Protein AF-A0A0C3BAW3-F1 (afdb_monomer)

Organism: NCBI:txid933852

Nearest PDB structures (foldseek):
  6zn8-assembly2_F  TM=4.777E-01  e=2.432E+00  Haemophilus influenzae 86-028NP
  6hlq-assembly1_I  TM=3.447E-01  e=1.363E+00  Saccharomyces cerevisiae S288C
  7obb-assembly1_I  TM=2.825E-01  e=2.139E+00  Homo sapiens
  7oba-assembly1_I  TM=2.933E-01  e=2.594E+00  Homo sapiens

Solvent-accessible surface area (backbone atoms only — not comparable to full-atom values): 7744 Å² total; per-residue (Å²): 132,62,67,64,44,69,40,32,60,89,51,50,74,42,48,50,56,48,52,65,72,47,59,93,66,82,68,90,87,61,89,77,84,81,50,71,66,42,49,53,26,49,54,51,44,54,58,44,58,80,71,47,85,59,60,76,89,62,86,75,76,92,69,57,80,87,75,46,98,71,66,72,51,66,62,82,59,54,73,56,68,82,92,46,77,33,39,43,48,38,37,30,71,95,73,75,43,78,48,75,45,66,64,81,65,74,77,61,84,84,75,66,78,73,79,74,79,127

Sequence (118 aa):
MQWALNAYPLLRPAVTPLYHKIAGKTFKKVPIMINREVRHALDWFSHRLDLTDGVPILEAEVWGPDAADMVIYCDASTGARGHAKPGLGFWVPSRNIGLFADGDVPYPPDLVHNHELG

pLDDT: mean 74.49, std 15.62, range [32.97, 94.25]

Secondary structure (DSSP, 8-state):
--HHHHH-GGGHHHHHHHHHHHTT---TTS--PPPHHHHHHHHHHHHHHHH-PPP-SS------GGG-S---EE-------TTPPPEEEEEEGGGTEEEEEETTSPPPTTS-------

Radius of gyration: 19.86 Å; Cα contacts (8 Å, |Δi|>4): 84; chains: 1; bounding box: 53×34×42 Å

Mean predicted aligned error: 14.38 Å

Structure (mmCIF, N/CA/C/O backbone):
data_AF-A0A0C3BAW3-F1
#
_entry.id   AF-A0A0C3BAW3-F1
#
loop_
_atom_site.group_PDB
_atom_site.id
_atom_site.type_symbol
_atom_site.label_atom_id
_atom_site.label_alt_id
_atom_site.label_comp_id
_atom_site.label_asym_id
_atom_site.label_entity_id
_atom_site.label_seq_id
_atom_site.pdbx_PDB_ins_code
_atom_site.Cartn_x
_atom_site.Cartn_y
_atom_site.Cartn_z
_atom_site.occupancy
_atom_site.B_iso_or_equiv
_atom_site.auth_seq_id
_atom_site.auth_comp_id
_atom_site.auth_asym_id
_atom_site.auth_atom_id
_atom_site.pdbx_PDB_model_num
ATOM 1 N N . MET A 1 1 ? -3.291 3.541 6.218 1.00 48.69 1 MET A N 1
ATOM 2 C CA . MET A 1 1 ? -3.548 2.831 4.944 1.00 48.69 1 MET A CA 1
ATOM 3 C C . MET A 1 1 ? -3.975 3.854 3.884 1.00 48.69 1 MET A C 1
ATOM 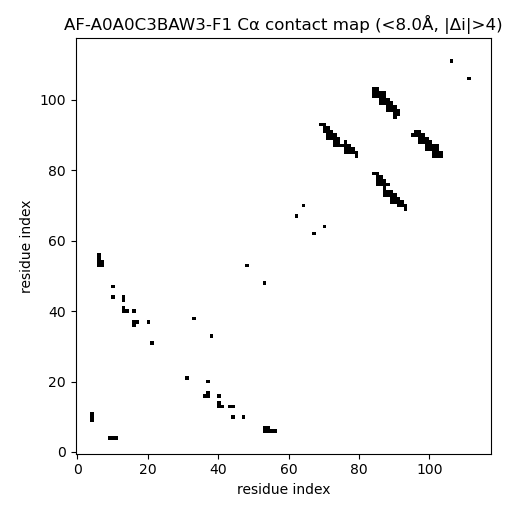5 O O . MET A 1 1 ? -5.101 3.831 3.412 1.00 48.69 1 MET A O 1
ATOM 9 N N . GLN A 1 2 ? -3.091 4.805 3.555 1.00 64.00 2 GLN A N 1
ATOM 10 C CA . GLN A 1 2 ? -3.356 5.842 2.541 1.00 64.00 2 GLN A CA 1
ATOM 11 C C . GLN A 1 2 ? -3.046 5.349 1.124 1.00 64.00 2 GLN A C 1
ATOM 13 O O . GLN A 1 2 ? -3.729 5.733 0.185 1.00 64.00 2 GLN A O 1
ATOM 18 N N . TRP A 1 3 ? -2.057 4.463 0.984 1.00 68.75 3 TRP A N 1
ATOM 19 C CA . TRP A 1 3 ? -1.566 3.991 -0.311 1.00 68.75 3 TRP A CA 1
ATOM 20 C C . TRP A 1 3 ? -2.668 3.398 -1.204 1.00 68.75 3 TRP A C 1
ATOM 22 O O . TRP A 1 3 ? -2.837 3.834 -2.340 1.00 68.75 3 TRP A O 1
ATOM 32 N N . ALA A 1 4 ? -3.498 2.500 -0.664 1.00 65.06 4 ALA A N 1
ATOM 33 C CA . ALA A 1 4 ? -4.603 1.904 -1.417 1.00 65.06 4 ALA A CA 1
ATOM 34 C C . ALA A 1 4 ? -5.625 2.947 -1.918 1.00 65.06 4 ALA A C 1
ATOM 36 O O . ALA A 1 4 ? -6.189 2.790 -2.991 1.00 65.06 4 ALA A O 1
ATOM 37 N N . LEU A 1 5 ? -5.835 4.054 -1.198 1.00 69.19 5 LEU A N 1
ATOM 38 C CA . LEU A 1 5 ? -6.758 5.123 -1.615 1.00 69.19 5 LEU A CA 1
ATOM 39 C C . LEU A 1 5 ? -6.182 6.043 -2.701 1.00 69.19 5 LEU A C 1
ATOM 41 O O . LEU A 1 5 ? -6.926 6.834 -3.286 1.00 69.19 5 LEU A O 1
ATOM 45 N N . ASN A 1 6 ? -4.872 5.975 -2.939 1.00 73.06 6 ASN A N 1
ATOM 46 C CA . ASN A 1 6 ? -4.233 6.636 -4.072 1.00 73.06 6 ASN A CA 1
ATOM 47 C C . ASN A 1 6 ? -4.346 5.77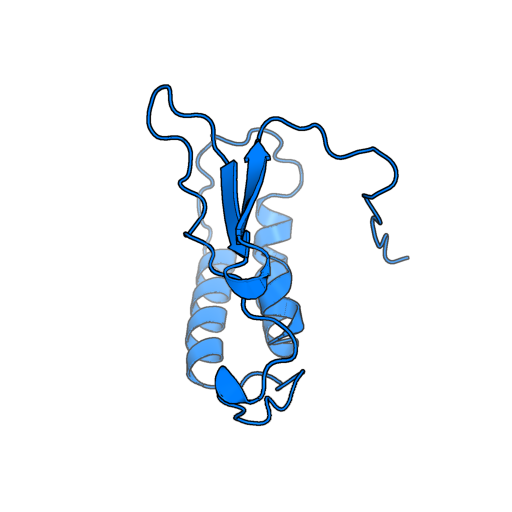0 -5.331 1.00 73.06 6 ASN A C 1
ATOM 49 O O . ASN A 1 6 ? -4.651 6.306 -6.387 1.00 73.06 6 ASN A O 1
ATOM 53 N N . ALA A 1 7 ? -4.194 4.447 -5.202 1.00 70.50 7 ALA A N 1
ATOM 54 C CA . ALA A 1 7 ? -4.400 3.498 -6.302 1.00 70.50 7 ALA A CA 1
ATOM 55 C C . ALA A 1 7 ? -5.885 3.327 -6.691 1.00 70.50 7 ALA A C 1
ATOM 57 O O . ALA A 1 7 ? -6.206 3.095 -7.855 1.00 70.50 7 ALA A O 1
ATOM 58 N N . TYR A 1 8 ? -6.800 3.499 -5.729 1.00 74.19 8 TYR A N 1
ATOM 59 C CA . TYR A 1 8 ? -8.247 3.374 -5.924 1.00 74.19 8 TYR A CA 1
ATOM 60 C C . TYR A 1 8 ? -8.990 4.622 -5.410 1.00 74.19 8 TYR A C 1
ATOM 62 O O . TYR A 1 8 ? -9.628 4.587 -4.349 1.00 74.19 8 TYR A O 1
ATOM 70 N N . PRO A 1 9 ? -8.944 5.753 -6.144 1.00 74.62 9 PRO A N 1
ATOM 71 C CA . PRO A 1 9 ? -9.520 7.022 -5.690 1.00 74.62 9 PRO A CA 1
ATOM 72 C C . PRO A 1 9 ? -11.020 6.936 -5.383 1.00 74.62 9 PRO A C 1
ATOM 74 O O . PRO A 1 9 ? -11.507 7.581 -4.452 1.00 74.62 9 PRO A O 1
ATOM 77 N N . LEU A 1 10 ? -11.746 6.090 -6.122 1.00 79.62 10 LEU A N 1
ATOM 78 C CA . LEU A 1 10 ? -13.187 5.879 -5.958 1.00 79.62 10 LEU A CA 1
ATOM 79 C C . LEU A 1 10 ? -13.562 5.233 -4.617 1.00 79.62 10 LEU A C 1
ATOM 81 O O . LEU A 1 10 ? -14.732 5.259 -4.245 1.00 79.62 10 LEU A O 1
ATOM 85 N N . LEU A 1 11 ? -12.596 4.689 -3.872 1.00 80.75 11 LEU A N 1
ATOM 86 C CA . LEU A 1 11 ? -12.833 4.051 -2.578 1.00 80.75 11 LEU A CA 1
ATOM 87 C C . LEU A 1 11 ? -12.756 5.014 -1.386 1.00 80.75 11 LEU A C 1
ATOM 89 O O . LEU A 1 11 ? -13.101 4.639 -0.265 1.00 80.75 11 LEU A O 1
ATOM 93 N N . ARG A 1 12 ? -12.350 6.271 -1.604 1.00 78.81 12 ARG A N 1
ATOM 94 C CA . ARG A 1 12 ? -12.238 7.297 -0.550 1.00 78.81 12 ARG A CA 1
ATOM 95 C C . ARG A 1 12 ? -13.524 7.527 0.265 1.00 78.81 12 ARG A C 1
ATOM 97 O O . ARG A 1 12 ? -13.403 7.697 1.476 1.00 78.81 12 ARG A O 1
ATOM 104 N N . PRO A 1 13 ? -14.746 7.477 -0.297 1.00 82.44 13 PRO A N 1
ATOM 105 C CA . PRO A 1 13 ? -15.961 7.641 0.505 1.00 82.44 13 PRO A CA 1
ATOM 106 C C . PRO A 1 13 ? -16.148 6.558 1.578 1.00 82.44 13 PRO A C 1
ATOM 108 O O . PRO A 1 13 ? -16.718 6.831 2.634 1.00 82.44 13 PRO A O 1
ATOM 111 N N . ALA A 1 14 ? -15.632 5.345 1.353 1.00 81.44 14 ALA A N 1
ATOM 112 C CA . ALA A 1 14 ? -15.792 4.232 2.286 1.00 81.44 14 ALA A CA 1
ATOM 113 C C . ALA A 1 14 ? -14.972 4.391 3.572 1.00 81.44 14 ALA A C 1
ATOM 115 O O . ALA A 1 14 ? -15.289 3.775 4.586 1.00 81.44 14 ALA A O 1
ATOM 116 N N . VAL A 1 15 ? -13.930 5.230 3.566 1.00 83.75 15 VAL A N 1
ATOM 117 C CA . VAL A 1 15 ? -13.078 5.438 4.748 1.00 83.75 15 VAL A CA 1
ATOM 118 C C . VAL A 1 15 ? -13.552 6.583 5.642 1.00 83.75 15 VAL A C 1
ATOM 120 O O . VAL A 1 15 ? -13.187 6.626 6.814 1.00 83.75 15 VAL A O 1
ATOM 123 N N . THR A 1 16 ? -14.415 7.472 5.151 1.00 87.69 16 THR A N 1
ATOM 124 C CA . THR A 1 16 ? -15.019 8.564 5.932 1.00 87.69 16 THR A CA 1
ATOM 125 C C . THR A 1 16 ? -15.689 8.087 7.232 1.00 87.69 16 THR A C 1
ATOM 127 O O . THR A 1 16 ? -15.327 8.586 8.302 1.00 87.69 16 THR A O 1
ATOM 130 N N . 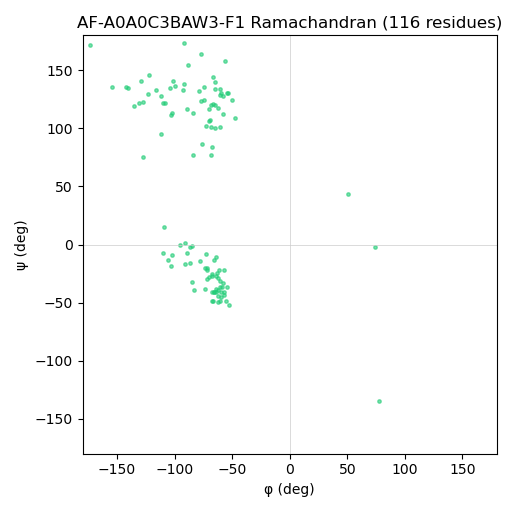PRO A 1 17 ? -16.600 7.089 7.223 1.00 85.81 17 PRO A N 1
ATOM 131 C CA . PRO A 1 17 ? -17.214 6.596 8.458 1.00 85.81 17 PRO A CA 1
ATOM 132 C C . PRO A 1 17 ? -16.203 5.940 9.410 1.00 85.81 17 PRO A C 1
ATOM 134 O O . PRO A 1 17 ? -16.398 5.987 10.626 1.00 85.81 17 PRO A O 1
ATOM 137 N N . LEU A 1 18 ? -15.101 5.378 8.895 1.00 86.62 18 LEU A N 1
ATOM 138 C CA . LEU A 1 18 ? -14.012 4.866 9.730 1.00 86.62 18 LEU A CA 1
ATOM 139 C C . LEU A 1 18 ? -13.292 6.010 10.447 1.00 86.62 18 LEU A C 1
ATOM 141 O O . LEU A 1 18 ? -13.126 5.933 11.664 1.00 86.62 18 LEU A O 1
ATOM 145 N N . TYR A 1 19 ? -12.917 7.076 9.731 1.00 86.88 19 TYR A N 1
ATOM 146 C CA . TYR A 1 19 ? -12.267 8.245 10.333 1.00 86.88 19 TYR A CA 1
ATOM 147 C C . TYR A 1 19 ? -13.143 8.902 11.392 1.00 86.88 19 TYR A C 1
ATOM 149 O O . TYR A 1 19 ? -12.670 9.140 12.500 1.00 86.88 19 TYR A O 1
ATOM 157 N N . HIS A 1 20 ? -14.437 9.091 11.122 1.00 87.81 20 HIS A N 1
ATOM 158 C CA . HIS A 1 20 ? -15.370 9.590 12.134 1.00 87.81 20 HIS A CA 1
ATOM 159 C C . HIS A 1 20 ? -15.460 8.668 13.355 1.00 87.81 20 HIS A C 1
ATOM 161 O O . HIS A 1 20 ? -15.555 9.144 14.483 1.00 87.81 20 HIS A O 1
ATOM 167 N N . LYS A 1 21 ? -15.396 7.343 13.167 1.00 86.62 21 LYS A N 1
ATOM 168 C CA . LYS A 1 21 ? -15.477 6.375 14.270 1.00 86.62 21 LYS A CA 1
ATOM 169 C C . LYS A 1 21 ? -14.247 6.383 15.178 1.00 86.62 21 LYS A C 1
ATOM 171 O O . LYS A 1 21 ? -14.364 5.994 16.349 1.00 86.62 21 LYS A O 1
ATOM 176 N N . ILE A 1 22 ? -13.084 6.753 14.647 1.00 88.19 22 ILE A N 1
ATOM 177 C CA . ILE A 1 22 ? -11.816 6.813 15.388 1.00 88.19 22 ILE A CA 1
ATOM 178 C C . ILE A 1 22 ? -11.418 8.237 15.788 1.00 88.19 22 ILE A C 1
ATOM 180 O O . ILE A 1 22 ? -10.500 8.394 16.590 1.00 88.19 22 ILE A O 1
ATOM 184 N N . ALA A 1 23 ? -12.123 9.257 15.294 1.00 87.88 23 ALA A N 1
ATOM 185 C CA . ALA A 1 23 ? -11.898 10.649 15.658 1.00 87.88 23 ALA A CA 1
ATOM 186 C C . ALA A 1 23 ? -11.947 10.834 17.184 1.00 87.88 23 ALA A C 1
ATOM 188 O O . ALA A 1 23 ? -12.850 10.341 17.863 1.00 87.88 23 ALA A O 1
ATOM 189 N N . GLY A 1 24 ? -10.932 11.508 17.728 1.00 84.38 24 GLY A N 1
ATOM 190 C CA . GLY A 1 24 ? -10.792 11.757 19.166 1.00 84.38 24 GLY A CA 1
ATOM 191 C C . GLY A 1 24 ? -10.360 10.550 20.010 1.00 84.38 24 GLY A C 1
ATOM 192 O O . GLY A 1 24 ? -10.161 10.703 21.213 1.00 84.38 24 GLY A O 1
ATOM 193 N N . LYS A 1 25 ? -10.173 9.357 19.426 1.00 85.81 25 LYS A N 1
ATOM 194 C CA . LYS A 1 25 ? -9.657 8.188 20.154 1.00 85.81 25 LYS A CA 1
ATOM 195 C C . LYS A 1 25 ? -8.136 8.159 20.098 1.00 85.81 25 LYS A C 1
ATOM 197 O O . LYS A 1 25 ? -7.545 7.995 19.038 1.00 85.81 25 LYS A O 1
ATOM 202 N N . THR A 1 26 ? -7.506 8.270 21.260 1.00 83.56 26 THR A N 1
ATOM 203 C CA . THR A 1 26 ? -6.043 8.377 21.387 1.00 83.56 26 THR A CA 1
ATOM 204 C C . THR A 1 26 ? -5.377 7.077 21.842 1.00 83.56 26 THR A C 1
ATOM 206 O O . THR A 1 26 ? -4.178 6.880 21.640 1.00 83.56 26 THR A O 1
ATOM 209 N N . PHE A 1 27 ? -6.142 6.146 22.419 1.00 83.94 27 PHE A N 1
ATOM 210 C CA . PHE A 1 27 ? -5.614 4.883 22.932 1.00 83.94 27 PHE A CA 1
ATOM 211 C C . PHE A 1 27 ? -5.479 3.825 21.828 1.00 83.94 27 PHE A C 1
ATOM 213 O O . PHE A 1 27 ? -6.470 3.300 21.324 1.00 83.94 27 PHE A O 1
ATOM 220 N N . LYS A 1 28 ? -4.236 3.449 21.500 1.00 74.25 28 LYS A N 1
ATOM 221 C CA . LYS A 1 28 ? -3.910 2.529 20.391 1.00 74.25 28 LYS A CA 1
ATOM 222 C C . LYS A 1 28 ? -4.377 1.075 20.573 1.00 74.25 28 LYS A C 1
ATOM 224 O O . LYS A 1 28 ? -4.528 0.373 19.582 1.00 74.25 28 LYS A O 1
ATOM 229 N N . LYS A 1 29 ? -4.561 0.597 21.811 1.00 79.94 29 LYS A N 1
ATOM 230 C CA . LYS A 1 29 ? -4.841 -0.826 22.123 1.00 79.94 29 LYS A CA 1
ATOM 231 C C . LYS A 1 29 ? -6.272 -1.094 22.604 1.00 79.94 29 LYS A C 1
ATOM 233 O O . LYS A 1 29 ? -6.542 -2.146 23.174 1.00 79.94 29 LYS A O 1
ATOM 238 N N . VAL A 1 30 ? -7.183 -0.142 22.416 1.00 82.56 30 VAL A N 1
ATOM 239 C CA . VAL A 1 30 ? -8.573 -0.282 22.867 1.00 82.56 30 VAL A CA 1
ATOM 240 C C . VAL A 1 30 ? -9.425 -0.855 21.730 1.00 82.56 30 VAL A C 1
ATOM 242 O O . VAL A 1 30 ? -9.332 -0.355 20.605 1.00 82.56 30 VAL A O 1
ATOM 245 N N . PRO A 1 31 ? -10.269 -1.874 21.988 1.00 82.50 31 PRO A N 1
ATOM 246 C CA . PRO A 1 31 ? -11.173 -2.393 20.974 1.00 82.50 31 PRO A CA 1
ATOM 247 C C . PRO A 1 31 ? -12.133 -1.303 20.484 1.00 82.50 31 PRO A C 1
ATOM 249 O O . PRO A 1 31 ? -12.748 -0.582 21.272 1.00 82.50 31 PRO A O 1
ATOM 252 N N . ILE A 1 32 ? -12.295 -1.198 19.166 1.00 84.50 32 ILE A N 1
ATOM 253 C CA . ILE A 1 32 ? -13.257 -0.287 18.546 1.00 84.50 32 ILE A CA 1
ATOM 254 C C . ILE A 1 32 ? -14.462 -1.106 18.095 1.00 84.50 32 ILE A C 1
ATOM 256 O O . ILE A 1 32 ? -14.380 -1.886 17.151 1.00 84.50 32 ILE A O 1
ATOM 260 N N . MET A 1 33 ? -15.603 -0.894 18.750 1.00 86.56 33 MET A N 1
ATOM 261 C CA . MET A 1 33 ? -16.858 -1.527 18.343 1.00 86.56 33 MET A CA 1
ATOM 262 C C . MET A 1 33 ? -17.286 -1.030 16.959 1.00 86.56 33 MET A C 1
ATOM 264 O O . MET A 1 33 ? -17.523 0.169 16.773 1.00 86.56 33 MET A O 1
ATOM 268 N N . ILE A 1 34 ? -17.413 -1.950 16.002 1.00 88.62 34 ILE A N 1
ATOM 269 C CA . ILE A 1 34 ? -17.874 -1.665 14.639 1.00 88.62 34 ILE A CA 1
ATOM 270 C C . ILE A 1 34 ? -19.386 -1.418 14.666 1.00 88.62 34 ILE A C 1
ATOM 272 O O . ILE A 1 34 ? -20.148 -2.251 15.152 1.00 88.62 34 ILE A O 1
ATOM 276 N N . ASN A 1 35 ? -19.826 -0.263 14.160 1.00 90.19 35 ASN A N 1
ATOM 277 C CA . ASN A 1 35 ? -21.251 0.038 13.997 1.00 90.19 35 ASN A CA 1
ATOM 278 C C . ASN A 1 35 ? -21.738 -0.365 12.595 1.00 90.19 35 ASN A C 1
ATOM 280 O O . ASN A 1 35 ? -20.952 -0.753 11.730 1.00 90.19 35 ASN A O 1
ATOM 284 N N . ARG A 1 36 ? -23.053 -0.269 12.381 1.00 91.56 36 ARG A N 1
ATOM 285 C CA . ARG A 1 36 ? -23.698 -0.612 11.108 1.00 91.56 36 ARG A CA 1
ATOM 286 C C . ARG A 1 36 ? -23.130 0.183 9.925 1.00 91.56 36 ARG A C 1
ATOM 288 O O . ARG A 1 36 ? -22.828 -0.421 8.904 1.00 91.56 36 ARG A O 1
ATOM 295 N N . GLU A 1 37 ? -22.914 1.485 10.097 1.00 90.31 37 GLU A N 1
ATOM 296 C CA . GLU A 1 37 ? -22.345 2.360 9.059 1.00 90.31 37 GLU A CA 1
ATOM 297 C C . GLU A 1 37 ? -20.940 1.927 8.624 1.00 90.31 37 GLU A C 1
ATOM 299 O O . GLU A 1 37 ? -20.675 1.754 7.438 1.00 90.31 37 GLU A O 1
ATOM 304 N N . VAL A 1 38 ? -20.042 1.665 9.581 1.00 89.50 38 VAL A N 1
ATOM 305 C CA . VAL A 1 38 ? -18.682 1.183 9.289 1.00 89.50 38 VAL A CA 1
ATOM 306 C C . VAL A 1 38 ? -18.720 -0.195 8.632 1.00 89.50 38 VAL A C 1
ATOM 308 O O . VAL A 1 38 ? -17.944 -0.449 7.718 1.00 89.50 38 VAL A O 1
ATOM 311 N N . ARG A 1 39 ? -19.633 -1.079 9.055 1.00 92.06 39 ARG A N 1
ATOM 312 C CA . ARG A 1 39 ? -19.804 -2.394 8.426 1.00 92.06 39 ARG A CA 1
ATOM 313 C C . ARG A 1 39 ? -20.219 -2.266 6.960 1.00 92.06 39 ARG A C 1
ATOM 315 O O . ARG A 1 39 ? -19.589 -2.893 6.121 1.00 92.06 39 ARG A O 1
ATOM 322 N N . HIS A 1 40 ? -21.237 -1.461 6.656 1.00 92.00 40 HIS A N 1
ATOM 323 C CA . HIS A 1 40 ? -21.684 -1.254 5.275 1.00 92.00 40 HIS A CA 1
ATOM 324 C C . HIS A 1 40 ? -20.596 -0.619 4.407 1.00 92.00 40 HIS A C 1
ATOM 326 O O . HIS A 1 40 ? -20.421 -1.022 3.263 1.00 92.00 40 HIS A O 1
ATOM 332 N N . ALA A 1 41 ? -19.838 0.335 4.949 1.00 89.38 41 ALA A N 1
ATOM 333 C CA . ALA A 1 41 ? -18.750 0.966 4.215 1.00 89.38 41 ALA A CA 1
ATOM 334 C C . ALA A 1 41 ? -17.605 -0.011 3.902 1.00 89.38 41 ALA A C 1
ATOM 336 O O . ALA A 1 41 ? -17.086 0.002 2.789 1.00 89.38 41 ALA A O 1
ATOM 337 N N . LEU A 1 42 ? -17.239 -0.881 4.851 1.00 89.06 42 LEU A N 1
ATOM 338 C CA . LEU A 1 42 ? -16.223 -1.918 4.642 1.00 89.06 42 LEU A CA 1
ATOM 339 C C . LEU A 1 42 ? -16.674 -2.990 3.646 1.00 89.06 42 LEU A C 1
ATOM 341 O O . LEU A 1 42 ? -15.884 -3.394 2.801 1.00 89.06 42 LEU A O 1
ATOM 345 N N . ASP A 1 43 ? -17.932 -3.413 3.728 1.00 90.81 43 ASP A N 1
ATOM 346 C CA . ASP A 1 43 ? -18.513 -4.390 2.803 1.00 90.81 43 ASP A CA 1
ATOM 347 C C . ASP A 1 43 ? -18.603 -3.832 1.375 1.00 90.81 43 ASP A C 1
ATOM 349 O O . ASP A 1 43 ? -18.255 -4.498 0.402 1.00 90.81 43 ASP A O 1
ATOM 353 N N . TRP A 1 44 ? -18.989 -2.562 1.235 1.00 89.62 44 TRP A N 1
ATOM 354 C CA . TRP A 1 44 ? -18.949 -1.872 -0.051 1.00 89.62 44 TRP A CA 1
ATOM 355 C C . TRP A 1 44 ? -17.516 -1.728 -0.576 1.00 89.62 44 TRP A C 1
ATOM 357 O O . TRP A 1 44 ? -17.277 -1.920 -1.765 1.00 89.62 44 TRP A O 1
ATOM 367 N N . PHE A 1 45 ? -16.554 -1.420 0.300 1.00 86.94 45 PHE A N 1
ATOM 368 C CA . PHE A 1 45 ? -15.142 -1.288 -0.059 1.00 86.94 45 PHE A CA 1
ATOM 369 C C . PHE A 1 45 ? -14.561 -2.600 -0.597 1.00 86.94 45 PHE A C 1
ATOM 371 O O . PHE A 1 45 ? -13.884 -2.567 -1.621 1.00 86.94 45 PHE A O 1
ATOM 378 N N . SER A 1 46 ? -14.846 -3.742 0.042 1.00 87.94 46 SER A N 1
ATOM 379 C CA . SER A 1 46 ? -14.366 -5.048 -0.427 1.00 87.94 46 SER A CA 1
ATOM 380 C C . SER A 1 46 ? -14.986 -5.437 -1.763 1.00 87.94 46 SER A C 1
ATOM 382 O O . SER A 1 46 ? -14.255 -5.735 -2.698 1.00 87.94 46 SER A O 1
ATOM 384 N N . HIS A 1 47 ? -16.312 -5.327 -1.901 1.00 87.62 47 HIS A N 1
ATOM 385 C CA . HIS A 1 47 ? -16.980 -5.618 -3.173 1.00 87.62 47 HIS A CA 1
ATOM 386 C C . HIS A 1 47 ? -16.460 -4.738 -4.309 1.00 87.62 47 HIS A C 1
ATOM 388 O O . HIS A 1 47 ? -16.357 -5.178 -5.449 1.00 87.62 47 HIS A O 1
ATOM 394 N N . ARG A 1 48 ? -16.151 -3.471 -4.019 1.00 84.12 48 ARG A N 1
ATOM 395 C CA . ARG A 1 48 ? -15.653 -2.547 -5.031 1.00 84.12 48 ARG A CA 1
ATOM 396 C C . ARG A 1 48 ? -14.209 -2.865 -5.418 1.00 84.12 48 ARG A C 1
ATOM 398 O O . ARG A 1 48 ? -13.919 -2.788 -6.602 1.00 84.12 48 ARG A O 1
ATOM 405 N N . LEU A 1 49 ? -13.353 -3.264 -4.474 1.00 82.38 49 LEU A N 1
ATOM 406 C CA . LEU A 1 49 ? -11.991 -3.725 -4.776 1.00 82.38 49 LEU A CA 1
ATOM 407 C C . LEU A 1 49 ? -11.980 -4.907 -5.748 1.00 82.38 49 LEU A C 1
ATOM 409 O O . LEU A 1 49 ? -11.163 -4.912 -6.660 1.00 82.38 49 LEU A O 1
ATOM 413 N N . ASP A 1 50 ? -12.903 -5.854 -5.589 1.00 82.25 50 ASP A N 1
ATOM 414 C CA . ASP A 1 50 ? -12.987 -7.034 -6.459 1.00 82.25 50 ASP A CA 1
ATOM 415 C C . ASP A 1 50 ? -13.504 -6.709 -7.873 1.00 82.25 50 ASP A C 1
ATOM 417 O O . ASP A 1 50 ? -13.290 -7.475 -8.809 1.00 82.25 50 ASP A O 1
ATOM 421 N N . LEU A 1 51 ? -14.211 -5.584 -8.031 1.00 80.62 51 LEU A N 1
ATOM 422 C CA . LEU A 1 51 ? -14.894 -5.202 -9.273 1.00 80.62 51 LEU A CA 1
ATOM 423 C C . LEU A 1 51 ? -14.203 -4.077 -10.045 1.00 80.62 51 LEU A C 1
ATOM 425 O O . LEU A 1 51 ? -14.595 -3.795 -11.177 1.00 80.62 51 LEU A O 1
ATOM 429 N N . THR A 1 52 ? -13.245 -3.378 -9.438 1.00 74.00 52 THR A N 1
ATOM 430 C CA . THR A 1 52 ? -12.555 -2.258 -10.083 1.00 74.00 52 THR A CA 1
ATOM 431 C C . THR A 1 52 ? -11.124 -2.626 -10.403 1.00 74.00 52 THR A C 1
ATOM 433 O O . THR A 1 52 ? -10.338 -2.862 -9.487 1.00 74.00 52 THR A O 1
ATOM 436 N N . ASP A 1 53 ? -10.762 -2.536 -11.678 1.00 68.19 53 ASP A N 1
ATOM 437 C CA . ASP A 1 53 ? -9.366 -2.382 -12.059 1.00 68.19 53 ASP A CA 1
ATOM 438 C C . ASP A 1 53 ? -8.874 -1.056 -11.461 1.00 68.19 53 ASP A C 1
ATOM 440 O O . ASP A 1 53 ? -9.440 0.014 -11.713 1.00 68.19 53 ASP A O 1
ATOM 444 N N . GLY A 1 54 ? -7.886 -1.130 -10.567 1.00 67.06 54 GLY A N 1
ATOM 445 C CA . GLY A 1 54 ? -7.264 0.060 -9.992 1.00 67.06 54 GLY A CA 1
ATOM 446 C C . GLY A 1 54 ? -6.717 0.962 -11.091 1.00 67.06 54 GLY A C 1
ATOM 447 O O . GLY A 1 54 ? -6.443 0.503 -12.196 1.00 67.06 54 GLY A O 1
ATOM 448 N N . VAL A 1 55 ? -6.537 2.253 -10.806 1.00 65.12 55 VAL A N 1
ATOM 449 C CA . VAL A 1 55 ? -5.898 3.132 -11.792 1.00 65.12 55 VAL A CA 1
ATOM 450 C C . VAL A 1 55 ? -4.422 2.728 -11.868 1.00 65.12 55 VAL A C 1
ATOM 452 O O . VAL A 1 55 ? -3.728 2.855 -10.852 1.00 65.12 55 VAL A O 1
ATOM 455 N N . PRO A 1 56 ? -3.913 2.244 -13.017 1.00 61.38 56 PRO A N 1
ATOM 456 C CA . PRO A 1 56 ? -2.492 1.981 -13.160 1.00 61.38 56 PRO A CA 1
ATOM 457 C C . PRO A 1 56 ? -1.773 3.332 -13.157 1.00 61.38 56 PRO A C 1
ATOM 459 O O . PRO A 1 56 ? -1.789 4.075 -14.131 1.00 61.38 56 PRO A O 1
ATOM 462 N N . ILE A 1 57 ? -1.183 3.691 -12.017 1.00 60.97 57 ILE A N 1
ATOM 463 C CA . ILE A 1 57 ? -0.370 4.913 -11.888 1.00 60.97 57 ILE A CA 1
ATOM 464 C C . ILE A 1 57 ? 0.984 4.727 -12.599 1.00 60.97 57 ILE A C 1
ATOM 466 O O . ILE A 1 57 ? 1.638 5.701 -12.957 1.00 60.97 57 ILE A O 1
ATOM 470 N N . LEU A 1 58 ? 1.389 3.474 -12.822 1.00 59.00 58 LEU A N 1
ATOM 471 C CA . LEU A 1 58 ? 2.598 3.083 -13.532 1.00 59.00 58 LEU A CA 1
ATOM 472 C C . LEU A 1 58 ? 2.235 1.952 -14.501 1.00 59.00 58 LEU A C 1
ATOM 474 O O . LEU A 1 58 ? 1.794 0.890 -14.061 1.00 59.00 58 LEU A O 1
ATOM 478 N N . GLU A 1 59 ? 2.431 2.165 -15.800 1.00 56.88 59 GLU A N 1
ATOM 479 C CA . GLU A 1 59 ? 2.602 1.052 -16.734 1.00 56.88 59 GLU A CA 1
ATOM 480 C C . GLU A 1 59 ? 3.990 0.474 -16.471 1.00 56.88 59 GLU A C 1
ATOM 482 O O . GLU A 1 59 ? 5.010 1.068 -16.815 1.00 56.88 59 GLU A O 1
ATOM 487 N N . ALA A 1 60 ? 4.038 -0.654 -15.765 1.00 61.16 60 ALA A N 1
ATOM 488 C CA . ALA A 1 60 ? 5.275 -1.398 -15.629 1.00 61.16 60 ALA A CA 1
ATOM 489 C C . ALA A 1 60 ? 5.594 -2.014 -16.993 1.00 61.16 60 ALA A C 1
ATOM 491 O O . ALA A 1 60 ? 4.948 -2.975 -17.412 1.00 61.16 60 ALA A O 1
ATOM 492 N N . GLU A 1 61 ? 6.585 -1.464 -17.692 1.00 61.88 61 GLU A N 1
ATOM 493 C CA . GLU A 1 61 ? 7.242 -2.212 -18.755 1.00 61.88 61 GLU A CA 1
ATOM 494 C C . GLU A 1 61 ? 7.796 -3.494 -18.122 1.00 61.88 61 GLU A C 1
ATOM 496 O O . GLU A 1 61 ? 8.441 -3.451 -17.072 1.00 61.88 61 GLU A O 1
ATOM 501 N N . VAL A 1 62 ? 7.479 -4.653 -18.697 1.00 67.06 62 VAL A N 1
ATOM 502 C CA . VAL A 1 62 ? 7.961 -5.935 -18.175 1.00 67.06 62 VAL A CA 1
ATOM 503 C C . VAL A 1 62 ? 9.427 -6.067 -18.574 1.00 67.06 62 VAL A C 1
ATOM 505 O O . VAL A 1 62 ? 9.748 -6.621 -19.622 1.00 67.06 62 VAL A O 1
ATOM 508 N N . TRP A 1 63 ? 10.322 -5.524 -17.754 1.00 80.06 63 TRP A N 1
ATOM 509 C CA . TRP A 1 63 ? 11.760 -5.728 -17.873 1.00 80.06 63 TRP A CA 1
ATOM 510 C C . TRP A 1 63 ? 12.218 -6.796 -16.879 1.00 80.06 63 TRP A C 1
ATOM 512 O O . TRP A 1 63 ? 11.776 -6.850 -15.729 1.00 80.06 63 TRP A O 1
ATOM 522 N N . GLY A 1 64 ? 13.075 -7.700 -17.352 1.00 78.50 64 GLY A N 1
ATOM 523 C CA . GLY A 1 64 ? 13.692 -8.712 -16.506 1.00 78.50 64 GLY A CA 1
ATOM 524 C C . GLY A 1 64 ? 14.829 -8.119 -15.663 1.00 78.50 64 GLY A C 1
ATOM 525 O O . GLY A 1 64 ? 15.333 -7.038 -15.972 1.00 78.50 64 GLY A O 1
ATOM 526 N N . PRO A 1 65 ? 15.278 -8.814 -14.601 1.00 76.62 65 PRO A N 1
ATOM 527 C CA . PRO A 1 65 ? 16.405 -8.363 -13.778 1.00 76.62 65 PRO A CA 1
ATOM 528 C C . PRO A 1 65 ? 17.703 -8.130 -14.568 1.00 76.62 65 PRO A C 1
ATOM 530 O O . PRO A 1 65 ? 18.580 -7.407 -14.110 1.00 76.62 65 PRO A O 1
ATOM 533 N N . ASP A 1 66 ? 17.830 -8.749 -15.740 1.00 82.44 66 ASP A N 1
ATOM 534 C CA . ASP A 1 66 ? 18.926 -8.597 -16.696 1.00 82.44 66 ASP A CA 1
ATOM 535 C C . ASP A 1 66 ? 18.979 -7.212 -17.357 1.00 82.44 66 ASP A C 1
ATOM 537 O O . ASP A 1 66 ? 20.061 -6.754 -17.717 1.00 82.44 66 ASP A O 1
ATOM 541 N N . ALA A 1 67 ? 17.840 -6.526 -17.465 1.00 84.69 67 ALA A N 1
ATOM 542 C CA . ALA A 1 67 ? 17.748 -5.162 -17.979 1.00 84.69 67 ALA A CA 1
ATOM 543 C C . ALA A 1 67 ? 17.859 -4.094 -16.873 1.00 84.69 67 ALA A C 1
ATOM 545 O O . ALA A 1 67 ? 17.761 -2.901 -17.151 1.00 84.69 67 ALA A O 1
ATOM 546 N N . ALA A 1 68 ? 18.047 -4.505 -15.617 1.00 84.06 68 ALA A N 1
ATOM 547 C CA . ALA A 1 68 ? 18.142 -3.595 -14.486 1.00 84.06 68 ALA A CA 1
ATOM 548 C C . ALA A 1 68 ? 19.532 -2.949 -14.403 1.00 84.06 68 ALA A C 1
ATOM 550 O O . ALA A 1 68 ? 20.543 -3.650 -14.338 1.00 84.06 68 ALA A O 1
ATOM 551 N N . ASP A 1 69 ? 19.597 -1.625 -14.240 1.00 88.12 69 ASP A N 1
ATOM 552 C CA . ASP A 1 69 ? 20.852 -0.944 -13.879 1.00 88.12 69 ASP A CA 1
ATOM 553 C C . ASP A 1 69 ? 21.376 -1.389 -12.497 1.00 88.12 69 ASP A C 1
ATOM 555 O O . ASP A 1 69 ? 22.570 -1.292 -12.192 1.00 88.12 69 ASP A O 1
ATOM 559 N N . MET A 1 70 ? 20.477 -1.863 -11.623 1.00 86.06 70 MET A N 1
ATOM 560 C CA . MET A 1 70 ? 20.798 -2.328 -10.277 1.00 86.06 70 MET A CA 1
ATOM 561 C C . MET A 1 70 ? 19.776 -3.347 -9.762 1.00 86.06 70 MET A C 1
ATOM 563 O O . MET A 1 70 ? 18.571 -3.124 -9.831 1.00 86.06 70 MET A O 1
ATOM 567 N N . VAL A 1 71 ? 20.272 -4.427 -9.151 1.00 88.50 71 VAL A N 1
ATOM 568 C CA . VAL A 1 71 ? 19.456 -5.429 -8.450 1.00 88.50 71 VAL A CA 1
ATOM 569 C C . VAL A 1 71 ? 19.739 -5.349 -6.952 1.00 88.50 71 VAL A C 1
ATOM 571 O O . VAL A 1 71 ? 20.897 -5.397 -6.532 1.00 88.50 71 VAL A O 1
ATOM 574 N N . ILE A 1 72 ? 18.681 -5.232 -6.148 1.00 90.88 72 ILE A N 1
ATOM 575 C CA . ILE A 1 72 ? 18.747 -5.188 -4.684 1.00 90.88 72 ILE A CA 1
ATOM 576 C C . ILE A 1 72 ? 17.786 -6.242 -4.136 1.00 90.88 72 ILE A C 1
ATOM 578 O O . ILE A 1 72 ? 16.593 -6.206 -4.427 1.00 90.88 72 ILE A O 1
ATOM 582 N N . TYR A 1 73 ? 18.300 -7.167 -3.331 1.00 88.06 73 TYR A N 1
ATOM 583 C CA . TYR A 1 73 ? 17.491 -8.158 -2.627 1.00 88.06 73 TYR A CA 1
ATOM 584 C C . TYR A 1 73 ? 17.108 -7.633 -1.250 1.00 88.06 73 TYR A C 1
ATOM 586 O O . TYR A 1 73 ? 17.935 -7.047 -0.553 1.00 88.06 73 TYR A O 1
ATOM 594 N N . CYS A 1 74 ? 15.863 -7.858 -0.849 1.00 83.81 74 CYS A N 1
ATOM 595 C CA . CYS A 1 74 ? 15.336 -7.426 0.436 1.00 83.81 74 CYS A CA 1
ATOM 596 C C . CYS A 1 74 ? 14.400 -8.507 0.983 1.00 83.81 74 CYS A C 1
ATOM 598 O O . CYS A 1 74 ? 13.599 -9.058 0.228 1.00 83.81 74 CYS A O 1
ATOM 600 N N . ASP A 1 75 ? 14.518 -8.820 2.273 1.00 76.19 75 ASP A N 1
ATOM 601 C CA . ASP A 1 75 ? 13.548 -9.668 2.976 1.00 76.19 75 ASP A CA 1
ATOM 602 C C . ASP A 1 75 ? 12.414 -8.796 3.541 1.00 76.19 75 ASP A C 1
ATOM 604 O O . ASP A 1 75 ? 12.604 -7.606 3.803 1.00 76.19 75 ASP A O 1
ATOM 608 N N . ALA A 1 76 ? 11.226 -9.366 3.739 1.00 68.06 76 ALA A N 1
ATOM 609 C CA . ALA A 1 76 ? 10.136 -8.667 4.401 1.00 68.06 76 ALA A CA 1
ATOM 610 C C . ALA A 1 76 ? 10.570 -8.287 5.826 1.00 68.06 76 ALA A C 1
ATOM 612 O O . ALA A 1 76 ? 11.024 -9.141 6.588 1.00 68.06 76 ALA A O 1
ATOM 613 N N . SER A 1 77 ? 10.412 -7.016 6.215 1.00 66.94 77 SER A N 1
ATOM 614 C CA . SER A 1 77 ? 10.717 -6.595 7.585 1.00 66.94 77 SER A CA 1
ATOM 615 C C . SER A 1 77 ? 9.879 -7.407 8.568 1.00 66.94 77 SER A C 1
ATOM 617 O O . SER A 1 77 ? 8.652 -7.293 8.637 1.00 66.94 77 SER A O 1
ATOM 619 N N . THR A 1 78 ? 10.537 -8.256 9.354 1.00 56.31 78 THR A N 1
ATOM 620 C CA . THR A 1 78 ? 9.853 -8.989 10.410 1.00 56.31 78 THR A CA 1
ATOM 621 C C . THR A 1 78 ? 9.399 -7.9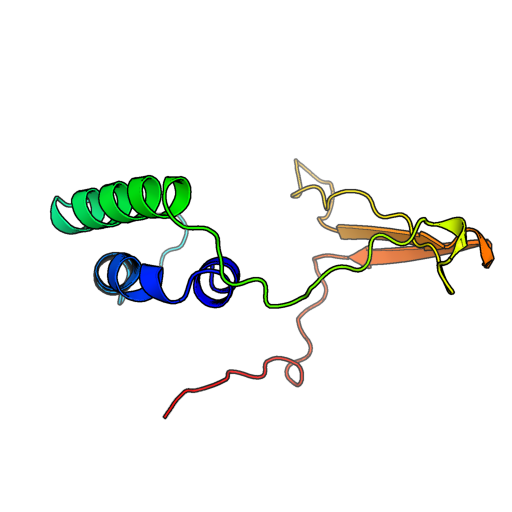83 11.457 1.00 56.31 78 THR A C 1
ATOM 623 O O . THR A 1 78 ? 10.220 -7.283 12.056 1.00 56.31 78 THR A O 1
ATOM 626 N N . GLY A 1 79 ? 8.090 -7.917 11.711 1.00 56.03 79 GLY A N 1
ATOM 627 C CA . GLY A 1 79 ? 7.599 -7.302 12.938 1.00 56.03 79 GLY A CA 1
ATOM 628 C C . GLY A 1 79 ? 8.292 -7.978 14.120 1.00 56.03 79 GLY A C 1
ATOM 629 O O . GLY A 1 79 ? 8.346 -9.208 14.167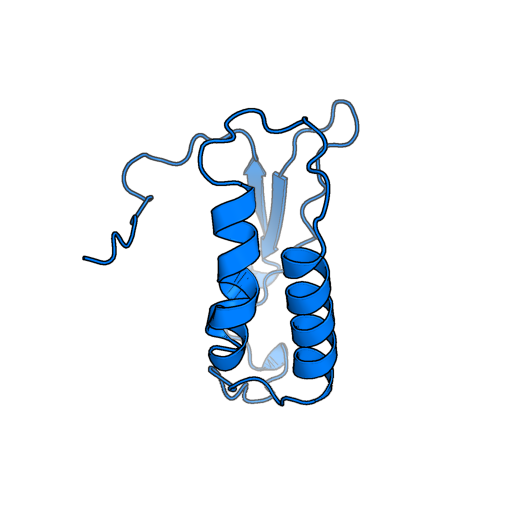 1.00 56.03 79 GLY A O 1
ATOM 630 N N . ALA A 1 80 ? 8.850 -7.187 15.037 1.00 56.12 80 ALA A N 1
ATOM 631 C CA . ALA A 1 80 ? 9.550 -7.683 16.216 1.00 56.12 80 ALA A CA 1
ATOM 632 C C . ALA A 1 80 ? 8.729 -8.778 16.923 1.00 56.12 80 ALA A C 1
ATOM 634 O O . ALA A 1 80 ? 7.687 -8.501 17.522 1.00 56.12 80 ALA A O 1
ATOM 635 N N . ARG A 1 81 ? 9.170 -10.040 16.840 1.00 48.69 81 ARG A N 1
ATOM 636 C CA . ARG A 1 81 ? 8.662 -11.126 17.687 1.00 48.69 81 ARG A CA 1
ATOM 637 C C . ARG A 1 81 ? 9.694 -11.381 18.781 1.00 48.69 81 ARG A C 1
ATOM 639 O O . ARG A 1 81 ? 10.797 -11.840 18.503 1.00 48.69 81 ARG A O 1
ATOM 646 N N . GLY A 1 82 ? 9.333 -11.090 20.030 1.00 64.06 82 GLY A N 1
ATOM 647 C CA . GLY A 1 82 ? 10.219 -11.267 21.185 1.00 64.06 82 GLY A CA 1
ATOM 648 C C . GLY A 1 82 ? 11.278 -10.163 21.307 1.00 64.06 82 GLY A C 1
ATOM 649 O O . GLY A 1 82 ? 10.952 -8.987 21.199 1.00 64.06 82 GLY A O 1
ATOM 650 N N . HIS A 1 83 ? 12.534 -10.548 21.559 1.00 54.22 83 HIS A N 1
ATOM 651 C CA . HIS A 1 83 ? 13.674 -9.638 21.777 1.00 54.22 83 HIS A CA 1
ATOM 652 C C . HIS A 1 83 ? 14.359 -9.160 20.483 1.00 54.22 83 HIS A C 1
ATOM 654 O O . HIS A 1 83 ? 15.335 -8.416 20.547 1.00 54.22 83 HIS A O 1
ATOM 660 N N . ALA A 1 84 ? 13.890 -9.609 19.315 1.00 55.75 84 ALA A N 1
ATOM 661 C CA . ALA A 1 84 ? 14.427 -9.177 18.031 1.00 55.75 84 ALA A CA 1
ATOM 662 C C . ALA A 1 84 ? 13.901 -7.778 17.692 1.00 55.75 84 ALA A C 1
ATOM 664 O O . ALA A 1 84 ? 12.688 -7.565 17.637 1.00 55.75 84 ALA A O 1
ATOM 665 N N . LYS A 1 85 ? 14.815 -6.833 17.466 1.00 58.66 85 LYS A N 1
ATOM 666 C CA . LYS A 1 85 ? 14.469 -5.490 17.001 1.00 58.66 85 LYS A CA 1
ATOM 667 C C . LYS A 1 85 ? 13.858 -5.551 15.595 1.00 58.66 85 LYS A C 1
ATOM 669 O O . LYS A 1 85 ? 14.338 -6.332 14.771 1.00 58.66 85 LYS A O 1
ATOM 674 N N . PRO A 1 86 ? 12.816 -4.756 15.303 1.00 68.12 86 PRO A N 1
ATOM 675 C CA . PRO A 1 86 ? 12.299 -4.652 13.947 1.00 68.12 86 PRO A CA 1
ATOM 676 C C . PRO A 1 86 ? 13.356 -3.981 13.062 1.00 68.12 86 PRO A C 1
ATOM 678 O O . PRO A 1 86 ? 14.066 -3.090 13.515 1.00 68.12 86 PRO A O 1
ATOM 681 N N . GLY A 1 87 ? 13.468 -4.391 11.803 1.00 73.62 87 GLY A N 1
ATOM 682 C CA . GLY A 1 87 ? 14.424 -3.797 10.873 1.00 73.62 87 GLY A CA 1
ATOM 683 C C . GLY A 1 87 ? 14.257 -4.320 9.455 1.00 73.62 87 GLY A C 1
ATOM 684 O O . GLY A 1 87 ? 13.471 -5.239 9.213 1.00 73.62 87 GLY A O 1
ATOM 685 N N . LEU A 1 88 ? 14.977 -3.706 8.518 1.00 82.50 88 LEU A N 1
ATOM 686 C CA . LEU A 1 88 ? 14.937 -4.048 7.098 1.00 82.50 88 LEU A CA 1
ATOM 687 C C . LEU A 1 88 ? 16.361 -4.204 6.562 1.00 82.50 88 LEU A C 1
ATOM 689 O O . LEU A 1 88 ? 17.172 -3.282 6.659 1.00 82.50 88 LEU A O 1
ATOM 693 N N . GLY A 1 89 ? 16.662 -5.386 6.028 1.00 84.44 89 GLY A N 1
ATOM 694 C CA . GLY A 1 89 ? 17.951 -5.705 5.420 1.00 84.44 89 GLY A CA 1
ATOM 695 C C . GLY A 1 89 ? 17.882 -5.647 3.898 1.00 84.44 89 GLY A C 1
ATOM 696 O O . GLY A 1 89 ? 16.905 -6.097 3.300 1.00 84.44 89 GLY A O 1
ATOM 697 N N . PHE A 1 90 ? 18.938 -5.132 3.278 1.00 87.75 90 PHE A N 1
ATOM 698 C CA . PHE A 1 90 ? 19.112 -5.088 1.831 1.00 87.75 90 PHE A CA 1
ATOM 699 C C . PHE A 1 90 ? 20.472 -5.664 1.452 1.00 87.75 90 PHE A C 1
ATOM 701 O O . PHE A 1 90 ? 21.479 -5.388 2.106 1.00 87.75 90 PHE A O 1
ATOM 708 N N . TRP A 1 91 ? 20.522 -6.413 0.358 1.00 90.62 91 TRP A N 1
ATOM 709 C CA . TRP A 1 91 ? 21.761 -6.906 -0.222 1.00 90.62 91 TRP A CA 1
ATOM 710 C C . TRP A 1 91 ? 21.882 -6.462 -1.676 1.00 90.62 91 TRP A C 1
ATOM 712 O O . TRP A 1 91 ? 20.963 -6.647 -2.472 1.00 90.62 91 TRP A O 1
ATOM 722 N N . VAL A 1 92 ? 23.032 -5.879 -2.012 1.00 92.50 92 VAL A N 1
ATOM 723 C CA . VAL A 1 92 ? 23.382 -5.415 -3.357 1.00 92.50 92 VAL A CA 1
ATOM 724 C C . VAL A 1 92 ? 24.505 -6.313 -3.897 1.00 92.50 92 VAL A C 1
ATOM 726 O O . VAL A 1 92 ? 25.679 -6.052 -3.606 1.00 92.50 92 VAL A O 1
ATOM 729 N N . PRO A 1 93 ? 24.190 -7.367 -4.678 1.00 90.44 93 PRO A N 1
ATOM 730 C CA . PRO A 1 93 ? 25.184 -8.332 -5.151 1.00 90.44 93 PRO A CA 1
ATOM 731 C C . PRO A 1 93 ? 26.281 -7.690 -5.995 1.00 90.44 93 PRO A C 1
ATOM 733 O O . PRO A 1 93 ? 27.454 -7.999 -5.813 1.00 90.44 93 PRO A O 1
ATOM 736 N N . SER A 1 94 ? 25.915 -6.748 -6.873 1.00 90.19 94 SER A N 1
ATOM 737 C CA . SER A 1 94 ? 26.851 -6.083 -7.792 1.00 90.19 94 SER A CA 1
ATOM 738 C C . SER A 1 94 ? 27.949 -5.293 -7.079 1.00 90.19 94 SER A C 1
ATOM 740 O O . SER A 1 94 ? 29.002 -5.039 -7.657 1.00 90.19 94 SER A O 1
ATOM 742 N N . ARG A 1 95 ? 27.716 -4.911 -5.818 1.00 89.81 95 ARG A N 1
ATOM 743 C CA . ARG A 1 95 ? 28.681 -4.187 -4.981 1.00 89.81 95 ARG A CA 1
ATOM 744 C C . ARG A 1 95 ? 29.235 -5.034 -3.843 1.00 89.81 95 ARG A C 1
ATOM 746 O O . ARG A 1 95 ? 30.132 -4.576 -3.148 1.00 89.81 9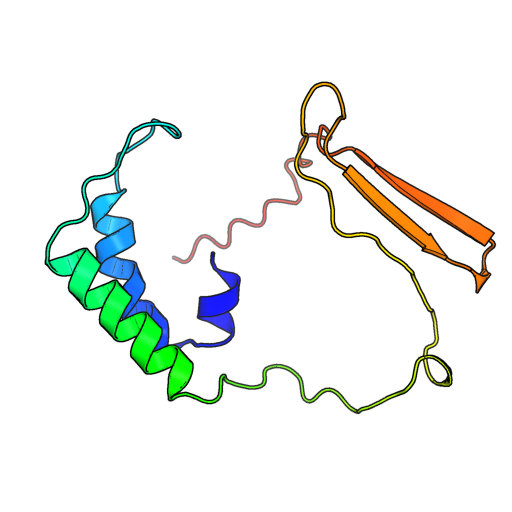5 ARG A O 1
ATOM 753 N N . ASN A 1 96 ? 28.702 -6.240 -3.645 1.00 91.12 96 ASN A N 1
ATOM 754 C CA . ASN A 1 96 ? 28.948 -7.068 -2.470 1.00 91.12 96 ASN A CA 1
ATOM 755 C C . ASN A 1 96 ? 28.737 -6.297 -1.147 1.00 91.12 96 ASN A C 1
ATOM 757 O O . ASN A 1 96 ? 29.5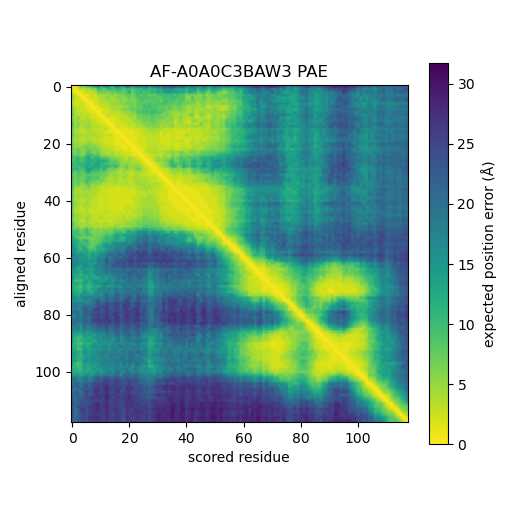52 -6.366 -0.229 1.00 91.12 96 ASN A O 1
ATOM 761 N N . ILE A 1 97 ? 27.653 -5.515 -1.071 1.00 94.25 97 ILE A N 1
ATOM 762 C CA . ILE A 1 97 ? 27.323 -4.677 0.091 1.00 94.25 97 ILE A CA 1
ATOM 763 C C . ILE A 1 97 ? 26.016 -5.159 0.719 1.00 94.25 97 ILE A C 1
ATOM 765 O O . ILE A 1 97 ? 25.021 -5.363 0.022 1.00 94.25 97 ILE A O 1
ATOM 769 N N . GLY A 1 98 ? 26.023 -5.298 2.046 1.00 88.31 98 GLY A N 1
ATOM 770 C CA . GLY A 1 98 ? 24.826 -5.444 2.870 1.00 88.31 98 GLY A CA 1
ATOM 771 C C . GLY A 1 98 ? 24.511 -4.137 3.596 1.00 88.31 98 GLY A C 1
ATOM 772 O O . GLY A 1 98 ? 25.409 -3.505 4.152 1.00 88.31 98 GLY A O 1
ATOM 773 N N . LEU A 1 99 ? 23.244 -3.731 3.588 1.00 85.69 99 LEU A N 1
ATOM 774 C CA . LEU A 1 99 ? 22.730 -2.564 4.303 1.00 85.69 99 LEU A CA 1
ATOM 775 C C . LEU A 1 99 ? 21.625 -3.013 5.258 1.00 85.69 99 LEU A C 1
ATOM 777 O O . LEU A 1 99 ? 20.862 -3.925 4.947 1.00 85.69 99 LEU A O 1
ATOM 781 N N . PHE A 1 100 ? 21.514 -2.356 6.407 1.00 84.38 100 PHE A N 1
ATOM 782 C CA . PHE A 1 100 ? 20.462 -2.630 7.378 1.00 84.38 100 PHE A CA 1
ATOM 783 C C . PHE A 1 100 ? 19.947 -1.327 7.982 1.00 84.38 100 PHE A C 1
ATOM 785 O O . PHE A 1 100 ? 20.736 -0.462 8.363 1.00 84.38 100 PHE A O 1
ATOM 792 N N . ALA A 1 101 ? 18.626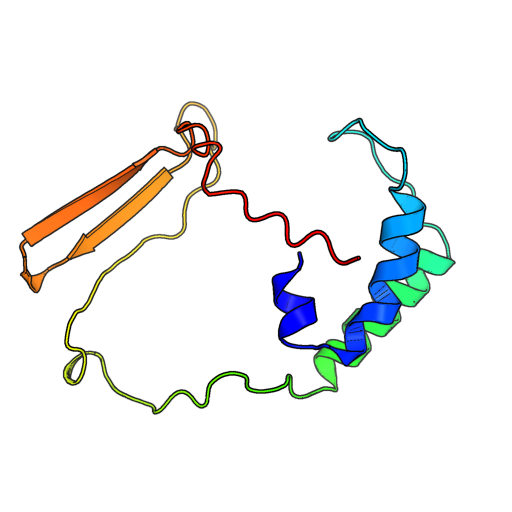 -1.208 8.079 1.00 77.25 101 ALA A N 1
ATOM 793 C CA . ALA A 1 101 ? 17.949 -0.146 8.805 1.00 77.25 101 ALA A CA 1
ATOM 794 C C . ALA A 1 101 ? 17.320 -0.717 10.085 1.00 77.25 101 ALA A C 1
ATOM 796 O O . ALA A 1 101 ? 16.482 -1.620 10.010 1.00 77.25 101 ALA A O 1
ATOM 797 N N . ASP A 1 102 ? 17.715 -0.178 11.243 1.00 75.19 102 ASP A N 1
ATOM 798 C CA . ASP A 1 102 ? 17.068 -0.460 12.531 1.00 75.19 102 ASP A CA 1
ATOM 799 C C . ASP A 1 102 ? 15.715 0.277 12.584 1.00 75.19 102 ASP A C 1
ATOM 801 O O . ASP A 1 102 ? 15.612 1.444 12.201 1.00 75.19 102 ASP A O 1
ATOM 805 N N . GLY A 1 103 ? 14.662 -0.399 13.039 1.00 65.38 103 GLY A N 1
ATOM 806 C CA . GLY A 1 103 ? 13.328 0.172 13.209 1.00 65.38 103 GLY A CA 1
ATOM 807 C C . GLY A 1 103 ? 13.205 1.142 14.390 1.00 65.38 103 GLY A C 1
ATOM 808 O O . GLY A 1 103 ? 12.172 1.799 14.509 1.00 65.38 103 GLY A O 1
ATOM 809 N N . ASP A 1 104 ? 14.234 1.251 15.239 1.00 65.19 104 ASP A N 1
ATOM 810 C CA . ASP A 1 104 ? 14.287 2.176 16.381 1.00 65.19 104 ASP A CA 1
ATOM 811 C C . ASP A 1 104 ? 14.803 3.587 16.029 1.00 65.19 104 ASP A C 1
ATOM 813 O O . ASP A 1 104 ? 14.860 4.453 16.906 1.00 65.19 104 ASP A O 1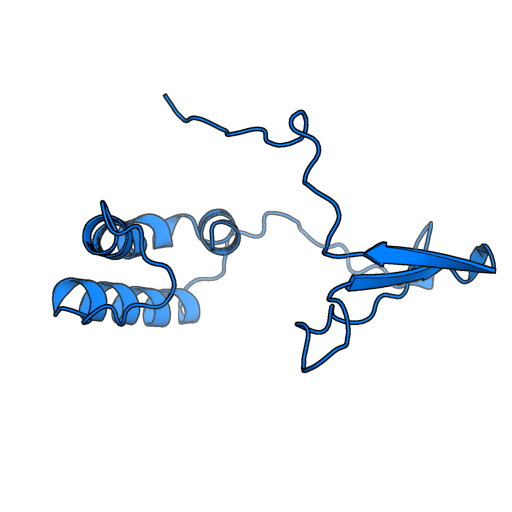
ATOM 817 N N . VAL A 1 105 ? 15.200 3.855 14.778 1.00 59.56 105 VAL A N 1
ATOM 818 C CA . VAL A 1 105 ? 15.685 5.190 14.388 1.00 59.56 105 VAL A CA 1
ATOM 819 C C . VAL A 1 105 ? 14.512 6.186 14.443 1.00 59.56 105 VAL A C 1
ATOM 821 O O . VAL A 1 105 ? 13.526 5.996 13.724 1.00 59.56 105 VAL A O 1
ATOM 824 N N . PRO A 1 106 ? 14.572 7.252 15.270 1.00 55.66 106 PRO A N 1
ATOM 825 C CA . PRO A 1 106 ? 13.552 8.292 15.253 1.00 55.66 106 PRO A CA 1
ATOM 826 C C . PRO A 1 106 ? 13.509 8.904 13.854 1.00 55.66 106 PRO A C 1
ATOM 828 O O . PRO A 1 106 ? 14.557 9.269 13.320 1.00 55.66 106 PRO A O 1
ATOM 831 N N . TYR A 1 107 ? 12.316 9.024 13.264 1.00 54.09 107 TYR A N 1
ATOM 832 C CA . TYR A 1 107 ? 12.152 9.783 12.025 1.00 54.09 107 TYR A CA 1
ATOM 833 C C . TYR A 1 107 ? 12.803 11.157 12.213 1.00 54.09 107 TYR A C 1
ATOM 835 O O . TYR A 1 107 ? 12.463 11.845 13.185 1.00 54.09 107 TYR A O 1
ATOM 843 N N . PRO A 1 108 ? 13.746 11.558 11.343 1.00 53.56 108 PRO A N 1
ATOM 844 C CA . PRO A 1 108 ? 14.311 12.882 11.450 1.00 53.56 108 PRO A CA 1
ATOM 845 C C . PRO A 1 108 ? 13.163 13.876 11.169 1.00 53.56 108 PRO A C 1
ATOM 847 O O . PRO A 1 108 ? 12.320 13.633 10.294 1.00 53.56 108 PRO A O 1
ATOM 850 N N . PRO A 1 109 ? 13.022 14.927 11.995 1.00 53.84 109 PRO A N 1
ATOM 851 C CA . PRO A 1 109 ? 11.827 15.777 12.019 1.00 53.84 109 PRO A CA 1
ATOM 852 C C . PRO A 1 109 ? 11.579 16.545 10.709 1.00 53.84 109 PRO A C 1
ATOM 854 O O . PRO A 1 109 ? 10.510 17.118 10.529 1.00 53.84 109 PRO A O 1
ATOM 857 N N . ASP A 1 110 ? 12.546 16.541 9.797 1.00 54.84 110 ASP A N 1
ATOM 858 C CA . ASP A 1 110 ? 12.552 17.182 8.485 1.00 54.84 110 ASP A CA 1
ATOM 859 C C . ASP A 1 110 ? 11.935 16.330 7.359 1.00 54.84 110 ASP A C 1
ATOM 861 O O . ASP A 1 110 ? 11.574 16.879 6.321 1.00 54.84 110 ASP A O 1
ATOM 865 N N . LEU A 1 111 ? 11.757 15.016 7.549 1.00 43.19 111 LEU A N 1
ATOM 866 C CA . LEU A 1 111 ? 11.173 14.124 6.531 1.00 43.19 111 LEU A CA 1
ATOM 867 C C . LEU A 1 111 ? 9.667 13.881 6.696 1.00 43.19 111 LEU A C 1
ATOM 869 O O . LEU A 1 111 ? 9.052 13.191 5.879 1.00 43.19 111 LEU A O 1
ATOM 873 N N . VAL A 1 112 ? 9.036 14.476 7.711 1.00 43.31 112 VAL A N 1
ATOM 874 C CA . VAL A 1 112 ? 7.575 14.491 7.830 1.00 43.31 112 VAL A CA 1
ATOM 875 C C . VAL A 1 112 ? 7.031 15.649 6.993 1.00 43.31 112 VAL A C 1
ATOM 877 O O . VAL A 1 112 ? 6.625 16.684 7.515 1.00 43.31 112 VAL A O 1
ATOM 880 N N . HIS A 1 113 ? 6.984 15.476 5.670 1.00 39.09 113 HIS A N 1
ATOM 881 C CA . HIS A 1 113 ? 6.058 16.257 4.854 1.00 39.09 113 HIS A CA 1
ATOM 882 C C . HIS A 1 113 ? 4.635 15.806 5.203 1.00 39.09 113 HIS A C 1
ATOM 884 O O . HIS A 1 113 ? 4.039 14.951 4.547 1.00 39.09 113 HIS A O 1
ATOM 890 N N . ASN A 1 114 ? 4.085 16.388 6.269 1.00 38.25 114 ASN A N 1
ATOM 891 C CA . ASN A 1 114 ? 2.648 16.482 6.425 1.00 38.25 114 ASN A CA 1
ATOM 892 C C . ASN A 1 114 ? 2.161 17.295 5.229 1.00 38.25 114 ASN A C 1
ATOM 894 O O . ASN A 1 114 ? 2.304 18.515 5.187 1.00 38.25 114 ASN A O 1
ATOM 898 N N . HIS A 1 115 ? 1.622 16.610 4.226 1.00 35.38 115 HIS A N 1
ATOM 899 C CA . HIS A 1 115 ? 0.741 17.245 3.265 1.00 35.38 115 HIS A CA 1
ATOM 900 C C . HIS A 1 115 ? -0.537 17.596 4.041 1.00 35.38 115 HIS A C 1
ATOM 902 O O . HIS A 1 115 ? -1.528 16.866 4.015 1.00 35.38 115 HIS A O 1
ATOM 908 N N . GLU A 1 116 ? -0.469 18.667 4.833 1.00 32.97 116 GLU A N 1
ATOM 909 C CA . GLU A 1 116 ? -1.647 19.344 5.347 1.00 32.97 116 GLU A CA 1
ATOM 910 C C . GLU A 1 116 ? -2.358 19.911 4.122 1.00 32.97 116 GLU A C 1
ATOM 912 O O . GLU A 1 116 ? -1.926 20.879 3.500 1.00 32.97 116 GLU A O 1
ATOM 917 N N . LEU A 1 117 ? -3.395 19.198 3.693 1.00 35.50 117 LEU A N 1
ATOM 918 C CA . LEU A 1 117 ? -4.359 19.709 2.737 1.00 35.50 117 LEU A CA 1
ATOM 919 C C . LEU A 1 117 ? -5.145 20.805 3.461 1.00 35.50 117 LEU A C 1
ATOM 921 O O . LEU A 1 117 ? -5.924 20.504 4.368 1.00 35.50 117 LEU A O 1
ATOM 925 N N . GLY A 1 118 ? -4.869 22.056 3.092 1.00 33.09 118 GLY A N 1
ATOM 926 C CA . GLY A 1 118 ? -5.834 23.148 3.219 1.00 33.09 118 GLY A CA 1
ATOM 927 C C . GLY A 1 118 ? -7.002 22.980 2.256 1.00 33.09 118 GLY A C 1
ATOM 928 O O . GLY A 1 118 ? -6.902 22.140 1.329 1.00 33.09 118 GLY A O 1
#

Foldseek 3Di:
DCVVCVQAVVLVVLCVVVCVQCPPPDDPPDDRDDDPSNVVSVVVSVVVVVVDDTDCPDPDDPDDPVPDPFDKDKDDFDDDDPPDFTKIWIATVVVRDIDIDTPPDPDDPVPPPPPPDD